Protein AF-A0A9J5XQ60-F1 (afdb_monomer_lite)

Foldseek 3Di:
DVVVVVVVVVVVVVVVVVVVVVVCVVVVVVVVVVVVVVVPPPPPPDPDVVVVVPDDDDDPVRVVVVPDDLDLVVVVCVLVPDDQPDQDDVVRDTSVNCVVCVVPCSVVSSVVVNVVVVD

Organism: Solanum commersonii (NCBI:txid4109)

Structure (mmCIF, N/CA/C/O backbone):
data_AF-A0A9J5XQ60-F1
#
_entry.id   AF-A0A9J5XQ60-F1
#
loop_
_atom_site.group_PDB
_atom_site.id
_atom_site.type_symbol
_atom_site.label_atom_id
_atom_site.label_alt_id
_atom_site.label_comp_id
_atom_site.label_asym_id
_atom_site.label_entity_id
_atom_site.label_seq_id
_atom_site.pdbx_PDB_ins_code
_atom_site.Cartn_x
_atom_site.Cartn_y
_atom_site.Cartn_z
_atom_site.occupancy
_atom_site.B_iso_or_equiv
_atom_site.auth_seq_id
_atom_site.auth_comp_id
_atom_site.auth_asym_id
_atom_site.auth_atom_id
_atom_site.pdbx_PDB_model_num
ATOM 1 N N . MET A 1 1 ? -24.933 13.458 44.157 1.00 65.81 1 MET A N 1
ATOM 2 C CA . MET A 1 1 ? -25.953 13.483 43.078 1.00 65.81 1 MET A CA 1
ATOM 3 C C . MET A 1 1 ? -25.825 14.689 42.131 1.00 65.81 1 MET A C 1
ATOM 5 O O . MET A 1 1 ? -25.462 14.482 40.980 1.00 65.81 1 MET A O 1
ATOM 9 N N . LYS A 1 2 ? -26.010 15.948 42.575 1.00 80.31 2 LYS A N 1
ATOM 10 C CA . LYS A 1 2 ? -26.019 17.144 41.687 1.00 80.31 2 LYS A CA 1
ATOM 11 C C . LYS A 1 2 ? -24.745 17.355 40.834 1.00 80.31 2 LYS A C 1
ATOM 13 O O . LYS A 1 2 ? -24.837 17.725 39.668 1.00 80.31 2 LYS A O 1
ATOM 18 N N . ARG A 1 3 ? -23.553 17.074 41.382 1.00 89.81 3 ARG A N 1
ATOM 19 C CA . ARG A 1 3 ? -22.255 17.219 40.681 1.00 89.81 3 ARG A CA 1
ATOM 20 C C . ARG A 1 3 ? -22.068 16.218 39.532 1.00 89.81 3 ARG A C 1
ATOM 22 O O . ARG A 1 3 ? -21.578 16.595 38.474 1.00 89.81 3 ARG A O 1
ATOM 29 N N . LEU A 1 4 ? -22.483 14.965 39.732 1.00 91.38 4 LEU A N 1
ATOM 30 C CA . LEU A 1 4 ? -22.455 13.910 38.709 1.00 91.38 4 LEU A CA 1
ATOM 31 C C . LEU A 1 4 ? -23.400 14.243 37.554 1.00 91.38 4 LEU A C 1
ATOM 33 O O . LEU A 1 4 ? -22.997 14.204 36.397 1.00 91.38 4 LEU A O 1
ATOM 37 N N . TRP A 1 5 ? -24.617 14.680 37.872 1.00 92.56 5 TRP A N 1
ATOM 38 C CA . TRP A 1 5 ? -25.591 15.092 36.863 1.00 92.56 5 TRP A CA 1
ATOM 39 C C . TRP A 1 5 ? -25.103 16.284 36.029 1.00 92.56 5 TRP A C 1
ATOM 41 O O . TRP A 1 5 ? -25.221 16.282 34.804 1.00 92.56 5 TRP A O 1
ATOM 51 N N . LYS A 1 6 ? -24.454 17.270 36.668 1.00 93.81 6 LYS A N 1
ATOM 52 C CA . LYS A 1 6 ? -23.829 18.396 35.961 1.00 93.81 6 LYS A CA 1
ATOM 53 C C . LYS A 1 6 ? -22.747 17.915 34.985 1.00 93.81 6 LYS A C 1
ATOM 55 O O . LYS A 1 6 ? -22.720 18.396 33.857 1.00 93.81 6 LYS A O 1
ATOM 60 N N . LYS A 1 7 ? -21.904 16.948 35.370 1.00 94.56 7 LYS A N 1
ATOM 61 C CA . LYS A 1 7 ? -20.887 16.353 34.478 1.00 94.56 7 LYS A CA 1
ATOM 62 C C . LYS A 1 7 ? -21.512 15.623 33.286 1.00 94.56 7 LYS A C 1
ATOM 64 O O . LYS A 1 7 ? -21.116 15.873 32.154 1.00 94.56 7 LYS A O 1
ATOM 69 N N . LEU A 1 8 ? -22.524 14.790 33.526 1.00 95.62 8 LEU A N 1
ATOM 70 C CA . LEU A 1 8 ? -23.223 14.057 32.463 1.00 95.62 8 LEU A CA 1
ATOM 71 C C . LEU A 1 8 ? -23.906 14.999 31.465 1.00 95.62 8 LEU A C 1
ATOM 73 O O . LEU A 1 8 ? -23.875 14.752 30.262 1.00 95.62 8 LEU A O 1
ATOM 77 N N . LYS A 1 9 ? -24.469 16.114 31.945 1.00 95.38 9 LYS A N 1
ATOM 78 C CA . LYS A 1 9 ? -25.070 17.132 31.078 1.00 95.38 9 LYS A CA 1
ATOM 79 C C . LYS A 1 9 ? -24.032 17.790 30.163 1.00 95.38 9 LYS A C 1
ATOM 81 O O . LYS A 1 9 ? -24.297 17.922 28.974 1.00 95.38 9 LYS A O 1
ATOM 86 N N . HIS A 1 10 ? -22.851 18.135 30.683 1.00 94.88 10 HIS A N 1
ATOM 87 C CA . HIS A 1 10 ? -21.756 18.665 29.858 1.00 94.88 10 HIS A CA 1
ATOM 88 C C . HIS A 1 10 ? -21.269 17.638 28.835 1.00 94.88 10 HIS A C 1
ATOM 90 O O . HIS A 1 10 ? -21.086 17.983 27.675 1.00 94.88 10 HIS A O 1
ATOM 96 N N . MET A 1 11 ? -21.126 16.372 29.235 1.00 96.19 11 MET A N 1
ATOM 97 C CA . MET A 1 11 ? -20.705 15.302 28.328 1.00 96.19 11 MET A CA 1
ATOM 98 C C . MET A 1 11 ? -21.706 15.092 27.186 1.00 96.19 11 MET A C 1
ATOM 100 O O . MET A 1 11 ? -21.309 14.967 26.034 1.00 96.19 11 MET A O 1
ATOM 104 N N . LYS A 1 12 ? -23.011 15.121 27.485 1.00 96.19 12 LYS A N 1
ATOM 105 C CA . LYS A 1 12 ? -24.070 15.032 26.471 1.00 96.19 12 LYS A CA 1
ATOM 106 C C . LYS A 1 12 ? -24.021 16.195 25.477 1.00 96.19 12 LYS A C 1
ATOM 108 O O . LYS A 1 12 ? -24.245 15.982 24.291 1.00 96.19 12 LYS A O 1
ATOM 113 N N . ILE A 1 13 ? -23.752 17.407 25.962 1.00 96.25 13 ILE A N 1
ATOM 114 C CA . ILE A 1 13 ? -23.607 18.597 25.113 1.00 96.25 13 ILE A CA 1
ATOM 115 C C . ILE A 1 13 ? -22.373 18.445 24.219 1.00 96.25 13 ILE A C 1
ATOM 117 O O . ILE A 1 13 ? -22.514 18.498 23.004 1.00 96.25 13 ILE A O 1
ATOM 121 N N . GLY A 1 14 ? -21.213 18.108 24.792 1.00 95.00 14 GLY A N 1
ATOM 122 C CA . GLY A 1 14 ? -19.981 17.909 24.023 1.00 95.00 14 GLY A CA 1
ATOM 123 C C . GLY A 1 14 ? -20.102 16.817 22.958 1.00 95.00 14 GLY A C 1
ATOM 124 O O . GLY A 1 14 ? -19.649 17.006 21.836 1.00 95.00 14 GLY A O 1
ATOM 125 N N . LEU A 1 15 ? -20.784 15.708 23.260 1.00 94.81 15 LEU A N 1
ATOM 126 C CA . LEU A 1 15 ? -21.077 14.657 22.277 1.00 94.81 15 LEU A CA 1
ATOM 127 C C . LEU A 1 15 ? -21.953 15.160 21.125 1.00 94.81 15 LEU A C 1
ATOM 129 O O . LEU A 1 15 ? -21.728 14.792 19.974 1.00 94.81 15 LEU A O 1
ATOM 133 N N . LYS A 1 16 ? -22.945 16.005 21.420 1.00 95.06 16 LYS A N 1
ATOM 134 C CA . LYS A 1 16 ? -23.819 16.588 20.398 1.00 95.06 16 LYS A CA 1
ATOM 135 C C . LYS A 1 16 ? -23.049 17.555 19.498 1.00 95.06 16 LYS A C 1
ATOM 137 O O . LYS A 1 16 ? -23.216 17.505 18.279 1.00 95.06 16 LYS A O 1
ATOM 142 N N . ASP A 1 17 ? -22.198 18.387 20.084 1.00 93.69 17 ASP A N 1
ATOM 143 C CA . ASP A 1 17 ? -21.380 19.351 19.347 1.00 93.69 17 ASP A CA 1
ATOM 144 C C . ASP A 1 17 ? -20.369 18.629 18.449 1.00 93.69 17 ASP A C 1
ATOM 146 O O . ASP A 1 17 ? -20.248 18.946 17.266 1.00 93.69 17 ASP A O 1
ATOM 150 N N . LEU A 1 18 ? -19.722 17.583 18.971 1.00 90.44 18 LEU A N 1
ATOM 151 C CA . LEU A 1 18 ? -18.765 16.766 18.227 1.00 90.44 18 LEU A CA 1
ATOM 152 C C . LEU A 1 18 ? -19.445 16.014 17.076 1.00 90.44 18 LEU A C 1
ATOM 154 O O . LEU A 1 18 ? -18.944 16.031 15.957 1.00 90.44 18 LEU A O 1
ATOM 158 N N . ASN A 1 19 ? -20.630 15.441 17.302 1.00 90.62 19 ASN A N 1
ATOM 159 C CA . ASN A 1 19 ? -21.414 14.809 16.238 1.00 90.62 19 ASN A CA 1
ATOM 160 C C . ASN A 1 19 ? -21.829 15.812 15.145 1.00 90.62 19 ASN A C 1
ATOM 162 O O . ASN A 1 19 ? -21.748 15.511 13.956 1.00 90.62 19 ASN A O 1
ATOM 166 N N . THR A 1 20 ? -22.220 17.027 15.537 1.00 92.00 20 THR A N 1
ATOM 167 C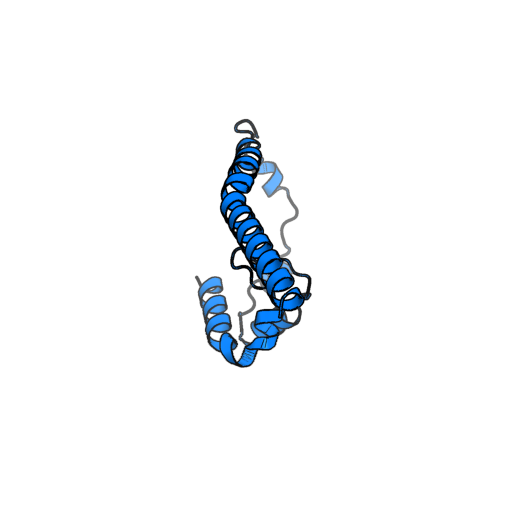 CA . THR A 1 20 ? -22.571 18.107 14.598 1.00 92.00 20 THR A CA 1
ATOM 168 C C . THR A 1 20 ? -21.351 18.537 13.777 1.00 92.00 20 THR A C 1
ATOM 170 O O . THR A 1 20 ? -21.435 18.699 12.559 1.00 92.00 20 THR A O 1
ATOM 173 N N . TYR A 1 21 ? -20.192 18.661 14.423 1.00 88.06 21 TYR A N 1
ATOM 174 C CA . TYR A 1 21 ? -18.930 18.978 13.765 1.00 88.06 21 TYR A CA 1
ATOM 175 C C . TYR A 1 21 ? -18.511 17.893 12.764 1.00 88.06 21 TYR A C 1
ATOM 177 O O . TYR A 1 21 ? -18.215 18.223 11.614 1.00 88.06 21 TYR A O 1
ATOM 185 N N . MET A 1 22 ? -18.562 16.616 13.156 1.00 85.94 22 MET A N 1
ATOM 186 C CA . MET A 1 22 ? -18.235 15.484 12.279 1.00 85.94 22 MET A CA 1
ATOM 187 C C . MET A 1 22 ? -19.187 15.396 11.077 1.00 85.94 22 MET A C 1
ATOM 189 O O . MET A 1 22 ? -18.735 15.167 9.959 1.00 85.94 22 MET A O 1
ATOM 193 N N . ALA A 1 23 ? -20.481 15.677 11.265 1.00 83.88 23 ALA A N 1
ATOM 194 C CA . ALA A 1 23 ? -21.445 15.746 10.163 1.00 83.88 23 ALA A CA 1
ATOM 195 C C . ALA A 1 23 ? -21.148 16.900 9.181 1.00 83.88 23 ALA A C 1
ATOM 197 O O . ALA A 1 23 ? -21.334 16.752 7.975 1.00 83.88 23 ALA A O 1
ATOM 198 N N . SER A 1 24 ? -20.632 18.033 9.676 1.00 87.38 24 SER A N 1
ATOM 199 C CA . SER A 1 24 ? -20.239 19.179 8.836 1.00 87.38 24 SER A CA 1
ATOM 200 C C . SER A 1 24 ? -18.931 18.967 8.063 1.00 87.38 24 SER A C 1
ATOM 202 O O . SER A 1 24 ? -18.647 19.700 7.117 1.00 87.38 24 SER A O 1
ATOM 204 N N . TYR A 1 25 ? -18.111 17.990 8.457 1.00 82.31 25 TYR A N 1
ATOM 205 C CA . TYR A 1 25 ? -16.756 17.823 7.927 1.00 82.31 25 TYR A CA 1
ATOM 206 C C . TYR A 1 25 ? -16.749 17.482 6.436 1.00 82.31 25 TYR A C 1
ATOM 208 O O . TYR A 1 25 ? -15.973 18.060 5.680 1.00 82.31 25 TYR A O 1
ATOM 216 N N . GLY A 1 26 ? -17.664 16.614 5.991 1.00 74.75 26 GLY A N 1
ATOM 217 C CA . GLY A 1 26 ? -17.808 16.285 4.570 1.00 74.75 26 GLY A CA 1
ATOM 218 C C . GLY A 1 26 ? -18.107 17.520 3.717 1.00 74.75 26 GLY A C 1
ATOM 219 O O . GLY A 1 26 ? -17.484 17.719 2.681 1.00 74.75 26 GLY A O 1
ATOM 220 N N . GLN A 1 27 ? -18.977 18.412 4.200 1.00 81.25 27 GLN A N 1
ATOM 221 C CA . GLN A 1 27 ? -19.314 19.660 3.505 1.00 81.25 27 GLN A CA 1
ATOM 222 C C . GLN A 1 27 ? -18.143 20.648 3.449 1.00 81.25 27 GLN A C 1
ATOM 224 O O . GLN A 1 27 ? -18.061 21.418 2.503 1.00 81.25 27 GLN A O 1
ATOM 229 N N . LYS A 1 28 ? -17.226 20.621 4.424 1.00 82.69 28 LYS A N 1
ATOM 230 C CA . LYS A 1 28 ? -16.013 21.461 4.429 1.00 82.69 28 LYS A CA 1
ATOM 231 C C . LYS A 1 28 ? -14.926 20.946 3.484 1.00 82.69 28 LYS A C 1
ATOM 233 O O . LYS A 1 28 ? -14.138 21.737 2.982 1.00 82.69 28 LYS A O 1
ATOM 238 N N . LEU A 1 29 ? -14.884 19.636 3.241 1.00 81.62 29 LEU A N 1
ATOM 239 C CA . LEU A 1 29 ? -13.897 19.011 2.354 1.00 81.62 29 LEU A CA 1
ATOM 240 C C . LEU A 1 29 ? -14.278 19.118 0.873 1.00 81.62 29 LEU A C 1
ATOM 242 O O . LEU A 1 29 ? -13.392 19.127 0.023 1.00 81.62 29 LEU A O 1
ATOM 246 N N . VAL A 1 30 ? -15.572 19.223 0.557 1.00 80.88 30 VAL A N 1
ATOM 247 C CA . VAL A 1 30 ? -16.054 19.364 -0.828 1.00 80.88 30 VAL A CA 1
ATOM 248 C C . VAL A 1 30 ? -15.487 20.619 -1.518 1.00 80.88 30 VAL A C 1
ATOM 250 O O . VAL A 1 30 ? -14.914 20.456 -2.592 1.00 80.88 30 VAL A O 1
ATOM 253 N N . PRO A 1 31 ? -15.535 21.830 -0.923 1.00 83.00 31 PRO A N 1
ATOM 254 C CA . PRO A 1 31 ? -14.926 23.024 -1.507 1.00 83.00 31 PRO A CA 1
ATOM 255 C C . PRO A 1 31 ? -13.413 22.898 -1.695 1.00 83.00 31 PRO A C 1
ATOM 257 O O . PRO A 1 31 ? -12.912 23.212 -2.765 1.00 83.00 31 PRO A O 1
ATOM 260 N N . ALA A 1 32 ? -12.692 22.367 -0.700 1.00 79.75 32 ALA A N 1
ATOM 261 C CA . ALA A 1 32 ? -11.243 22.172 -0.795 1.00 79.75 32 ALA A CA 1
ATOM 262 C C . ALA A 1 32 ? -10.870 21.207 -1.934 1.00 79.75 32 ALA A C 1
ATOM 264 O O . ALA A 1 32 ? -9.890 21.413 -2.645 1.00 79.75 32 ALA A O 1
ATOM 265 N N . ARG A 1 33 ? -11.677 20.161 -2.148 1.00 76.50 33 ARG A N 1
ATOM 266 C CA . ARG A 1 33 ? -11.496 19.237 -3.271 1.00 76.50 33 ARG A CA 1
ATOM 267 C C . ARG A 1 33 ? -11.797 19.902 -4.611 1.00 76.50 33 ARG A C 1
ATOM 269 O O . ARG A 1 33 ? -11.046 19.695 -5.552 1.00 76.50 33 ARG A O 1
ATOM 276 N N . GLN A 1 34 ? -12.856 20.704 -4.683 1.00 79.00 34 GLN A N 1
ATOM 277 C CA . GLN A 1 34 ? -13.211 21.467 -5.882 1.00 79.00 34 GLN A CA 1
ATOM 278 C C . GLN A 1 34 ? -12.151 22.517 -6.236 1.00 79.00 34 GLN A C 1
ATOM 280 O O . GLN A 1 34 ? -11.895 22.731 -7.413 1.00 79.00 34 GLN A O 1
ATOM 285 N N . GLU A 1 35 ? -11.505 23.130 -5.245 1.00 80.88 35 GLU A N 1
ATOM 286 C CA . GLU A 1 35 ? -10.391 24.062 -5.445 1.00 80.88 35 GLU A CA 1
ATOM 287 C C . GLU A 1 35 ? -9.165 23.348 -6.038 1.00 80.88 35 GLU A C 1
ATOM 289 O O . GLU A 1 35 ? -8.592 23.818 -7.017 1.00 80.88 35 GLU A O 1
ATOM 294 N N . ILE A 1 36 ? -8.824 22.156 -5.531 1.00 74.56 36 ILE A N 1
ATOM 295 C CA . ILE A 1 36 ? -7.748 21.317 -6.088 1.00 74.56 36 ILE A CA 1
ATOM 296 C C . ILE A 1 36 ? -8.110 20.816 -7.495 1.00 74.56 36 ILE A C 1
ATOM 298 O O . ILE A 1 36 ? -7.298 20.906 -8.414 1.00 74.56 36 ILE A O 1
ATOM 302 N N . ASP A 1 37 ? -9.332 20.325 -7.698 1.00 68.00 37 ASP A N 1
ATOM 303 C CA . ASP A 1 37 ? -9.789 19.843 -9.005 1.00 68.00 37 ASP A CA 1
ATOM 304 C C . ASP A 1 37 ? -9.889 21.005 -10.027 1.00 68.00 37 ASP A C 1
ATOM 306 O O . ASP A 1 37 ? -9.645 20.797 -11.214 1.00 68.00 37 ASP A O 1
ATOM 310 N N . GLY A 1 38 ? -10.164 22.235 -9.570 1.00 59.72 38 GLY A N 1
ATOM 311 C CA . GLY A 1 38 ? -10.187 23.469 -10.367 1.00 59.72 38 GLY A CA 1
ATOM 312 C C . GLY A 1 38 ? -8.810 24.074 -10.671 1.00 59.72 38 GLY A C 1
ATOM 313 O O . GLY A 1 38 ? -8.695 24.875 -11.594 1.00 59.72 38 GLY A O 1
ATOM 314 N N . THR A 1 39 ? -7.746 23.661 -9.971 1.00 58.47 39 THR A N 1
ATOM 315 C CA . THR A 1 39 ? -6.349 23.966 -10.364 1.00 58.47 39 THR A CA 1
ATOM 316 C C . THR A 1 39 ? -5.835 23.100 -11.516 1.00 58.47 39 THR A C 1
ATOM 318 O O . THR A 1 39 ? -4.675 23.213 -11.919 1.00 58.47 39 THR A O 1
ATOM 321 N N . ARG A 1 40 ? -6.688 22.239 -12.079 1.00 56.12 40 ARG A N 1
ATOM 322 C CA . ARG A 1 40 ? -6.393 21.504 -13.303 1.00 56.12 40 ARG A CA 1
ATOM 323 C C . ARG A 1 40 ? -6.447 22.478 -14.478 1.00 56.12 40 ARG A C 1
ATOM 325 O O . ARG A 1 40 ? -7.489 22.686 -15.082 1.00 56.12 40 ARG A O 1
ATOM 332 N N . ASP A 1 41 ? -5.312 23.100 -14.763 1.00 61.44 41 ASP A N 1
ATOM 333 C CA . ASP A 1 41 ? -5.167 23.987 -15.908 1.00 61.44 41 ASP A CA 1
ATOM 334 C C . ASP A 1 41 ? -5.357 23.178 -17.201 1.00 61.44 41 ASP A C 1
ATOM 336 O O . ASP A 1 41 ? -4.499 22.389 -17.603 1.00 61.44 41 ASP A O 1
ATOM 340 N N . GLU A 1 42 ? -6.520 23.345 -17.832 1.00 63.81 42 GLU A N 1
ATOM 341 C CA . GLU A 1 42 ? -6.861 22.736 -19.123 1.00 63.81 42 GLU A CA 1
ATOM 342 C C . GLU A 1 42 ? -5.924 23.210 -20.250 1.00 63.81 42 GLU A C 1
ATOM 344 O O . GLU A 1 42 ? -5.871 22.584 -21.309 1.00 63.81 42 GLU A O 1
ATOM 349 N N . ASN A 1 43 ? -5.147 24.275 -20.008 1.00 66.88 43 ASN A N 1
ATOM 350 C CA . ASN A 1 43 ? -4.133 24.806 -20.916 1.00 66.88 43 ASN A CA 1
ATOM 351 C C . ASN A 1 43 ? -2.722 24.291 -20.615 1.00 66.88 43 ASN A C 1
ATOM 353 O O . ASN A 1 43 ? -1.781 24.708 -21.298 1.00 66.88 43 ASN A O 1
ATOM 357 N N . LEU A 1 44 ? -2.537 23.390 -19.639 1.00 64.44 44 LEU A N 1
ATOM 358 C CA . LEU A 1 44 ? -1.250 22.723 -19.483 1.00 64.44 44 LEU A CA 1
ATOM 359 C C . LEU A 1 44 ? -0.975 21.923 -20.757 1.00 64.44 44 LEU A C 1
ATOM 361 O O . LEU A 1 44 ? -1.734 21.000 -21.078 1.00 64.44 44 LEU A O 1
ATOM 365 N N . PRO A 1 45 ? 0.102 22.240 -21.496 1.00 75.69 45 PRO A N 1
ATOM 366 C CA . PRO A 1 45 ? 0.459 21.445 -22.650 1.00 75.69 45 PRO A CA 1
ATOM 367 C C . PRO A 1 45 ? 0.678 20.011 -22.175 1.00 75.69 45 PRO A C 1
ATOM 369 O O . PRO A 1 45 ? 1.348 19.768 -21.166 1.00 75.69 45 PRO A O 1
ATOM 372 N N . SER A 1 46 ? 0.102 19.054 -22.905 1.00 75.44 46 SER A N 1
ATOM 373 C CA . SER A 1 46 ? 0.371 17.636 -22.681 1.00 75.44 46 SER A CA 1
ATOM 374 C C . SER A 1 46 ? 1.884 17.428 -22.540 1.00 75.44 46 SER A C 1
ATOM 376 O O . SER A 1 46 ? 2.624 18.017 -23.341 1.00 75.44 46 SER A O 1
ATOM 378 N N . PRO A 1 47 ? 2.357 16.616 -21.574 1.00 77.44 47 PRO A N 1
ATOM 379 C CA . PRO A 1 47 ? 3.783 16.410 -21.365 1.00 77.44 47 PRO A CA 1
ATOM 380 C C . PRO A 1 47 ? 4.490 16.113 -22.688 1.00 77.44 47 PRO A C 1
ATOM 382 O O . PRO A 1 47 ? 4.065 15.232 -23.438 1.00 77.44 47 PRO A O 1
ATOM 385 N N . ASN A 1 48 ? 5.541 16.877 -23.000 1.00 83.88 48 ASN A N 1
ATOM 386 C CA . ASN A 1 48 ? 6.238 16.738 -24.271 1.00 83.88 48 ASN A CA 1
ATOM 387 C C . ASN A 1 48 ? 6.861 15.336 -24.360 1.00 83.88 48 ASN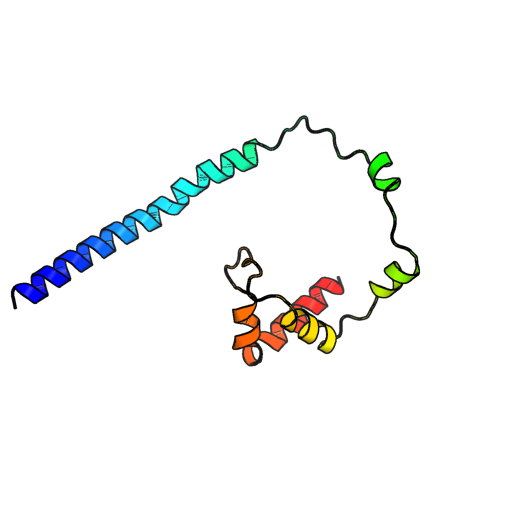 A C 1
ATOM 389 O O . ASN A 1 48 ? 7.835 15.019 -23.678 1.00 83.88 48 ASN A O 1
ATOM 393 N N . VAL A 1 49 ? 6.288 14.495 -25.220 1.00 82.75 49 VAL A N 1
ATOM 394 C CA . VAL A 1 49 ? 6.689 13.093 -25.372 1.00 82.75 49 VAL A CA 1
ATOM 395 C C . VAL A 1 49 ? 8.132 12.973 -25.866 1.00 82.75 49 VAL A C 1
ATOM 397 O O . VAL A 1 49 ? 8.816 12.026 -25.485 1.00 82.75 49 VAL A O 1
ATOM 400 N N . ALA A 1 50 ? 8.616 13.925 -26.672 1.00 83.94 50 ALA A N 1
ATOM 401 C CA . ALA A 1 50 ? 10.009 13.941 -27.115 1.00 83.94 50 ALA A CA 1
ATOM 402 C C . ALA A 1 50 ? 10.957 14.152 -25.924 1.00 83.94 50 ALA A C 1
ATOM 404 O O . ALA A 1 50 ? 11.887 13.373 -25.743 1.00 83.94 50 ALA A O 1
ATOM 405 N N . PHE A 1 51 ? 10.633 15.100 -25.040 1.00 82.69 51 PHE A N 1
ATOM 406 C CA . PHE A 1 51 ? 11.405 15.349 -23.819 1.00 82.69 51 PHE A CA 1
ATOM 407 C C . PHE A 1 51 ? 11.399 14.143 -22.866 1.00 82.69 51 PHE A C 1
ATOM 409 O O . PHE A 1 51 ? 12.432 13.772 -22.317 1.00 82.69 51 PHE A O 1
ATOM 416 N N . ILE A 1 52 ? 10.251 13.475 -22.702 1.00 84.94 52 ILE A N 1
ATOM 417 C CA . ILE A 1 52 ? 10.155 12.256 -21.878 1.00 84.94 52 ILE A CA 1
ATOM 418 C C . ILE A 1 52 ? 11.030 11.131 -22.449 1.00 84.94 52 ILE A C 1
ATOM 420 O O . ILE A 1 52 ? 11.665 10.401 -21.689 1.00 84.94 52 ILE A O 1
ATOM 424 N N . ARG A 1 53 ? 11.078 10.986 -23.779 1.00 82.81 53 ARG A N 1
ATOM 425 C CA . ARG A 1 53 ? 11.879 9.956 -24.463 1.00 82.81 53 ARG A CA 1
ATOM 426 C C . ARG A 1 53 ? 13.382 10.204 -24.379 1.00 82.81 53 ARG A C 1
ATOM 428 O O . ARG A 1 53 ? 14.139 9.239 -24.380 1.00 82.81 53 ARG A O 1
ATOM 435 N N . GLU A 1 54 ? 13.797 11.463 -24.310 1.00 88.12 54 GLU A N 1
ATOM 436 C CA . GLU A 1 54 ? 15.198 11.858 -24.116 1.00 88.12 54 GLU A CA 1
ATOM 437 C C . GLU A 1 54 ? 15.672 11.685 -22.666 1.00 88.12 54 GLU A C 1
ATOM 439 O O . GLU A 1 54 ? 16.872 11.736 -22.390 1.00 88.12 54 GLU A O 1
ATOM 444 N N . GLY A 1 55 ? 14.745 11.443 -21.734 1.00 86.25 55 GLY A N 1
ATOM 445 C CA . GLY A 1 55 ? 15.063 11.167 -20.343 1.00 86.25 55 GLY A CA 1
ATOM 446 C C . GLY A 1 55 ? 15.940 9.917 -20.164 1.00 86.25 55 GLY A C 1
ATOM 447 O O . GLY A 1 55 ? 15.905 8.986 -20.977 1.00 86.25 55 GLY A O 1
ATOM 448 N N . PRO A 1 56 ? 16.724 9.854 -19.072 1.00 87.56 56 PRO A N 1
ATOM 449 C CA . PRO A 1 56 ? 17.564 8.704 -18.778 1.00 87.56 56 PRO A CA 1
ATOM 450 C C . PRO A 1 56 ? 16.713 7.434 -18.676 1.00 87.56 56 PRO A C 1
ATOM 452 O O . PRO A 1 56 ? 15.893 7.269 -17.773 1.00 87.56 56 PRO A O 1
ATOM 455 N N . CYS A 1 57 ? 16.926 6.516 -19.614 1.00 84.81 57 CYS A N 1
ATOM 456 C CA . CYS A 1 57 ? 16.296 5.206 -19.591 1.00 84.81 57 CYS A CA 1
ATOM 457 C C . CYS A 1 57 ? 17.075 4.252 -18.682 1.00 84.81 57 CYS A C 1
ATOM 459 O O . CYS A 1 57 ? 18.304 4.302 -18.597 1.00 84.81 57 CYS A O 1
ATOM 461 N N . LEU A 1 58 ? 16.361 3.327 -18.035 1.00 87.69 58 LEU A N 1
ATOM 462 C CA . LEU A 1 58 ? 16.994 2.275 -17.242 1.00 87.69 58 LEU A CA 1
ATOM 463 C C . LEU A 1 58 ? 17.966 1.458 -18.103 1.00 87.69 58 LEU A C 1
ATOM 465 O O . LEU A 1 58 ? 17.624 1.023 -19.209 1.00 87.69 58 LEU A O 1
ATOM 469 N N . LYS A 1 59 ? 19.161 1.206 -17.559 1.00 92.00 59 LYS A N 1
ATOM 470 C CA . LYS A 1 59 ? 20.116 0.249 -18.127 1.00 92.00 59 LYS A CA 1
ATOM 471 C C . LYS A 1 59 ? 19.491 -1.144 -18.179 1.00 92.00 59 LYS A C 1
ATOM 473 O O . LYS A 1 59 ? 18.615 -1.460 -17.377 1.00 92.00 59 LYS A O 1
ATOM 478 N N . TYR A 1 60 ? 19.969 -1.983 -19.096 1.00 88.31 60 TYR A N 1
ATOM 479 C CA . TYR A 1 60 ? 19.481 -3.356 -19.248 1.00 88.31 60 TYR A CA 1
ATOM 480 C C . TYR A 1 60 ? 19.525 -4.141 -17.927 1.00 88.31 60 TYR A C 1
ATOM 482 O O . TYR A 1 60 ? 18.536 -4.753 -17.547 1.00 88.31 60 TYR A O 1
ATOM 490 N N . GLU A 1 61 ? 20.613 -4.015 -17.168 1.00 88.31 61 GLU A N 1
ATOM 491 C CA . GLU A 1 61 ? 20.777 -4.627 -15.840 1.00 88.31 61 GLU A CA 1
ATOM 492 C C . GLU A 1 61 ? 19.659 -4.227 -14.863 1.00 88.31 61 GLU A C 1
ATOM 494 O O . GLU A 1 61 ? 19.055 -5.082 -14.218 1.00 88.31 61 GLU A O 1
ATOM 499 N N . ASN A 1 62 ? 19.322 -2.935 -14.815 1.00 85.69 62 ASN A N 1
ATOM 500 C CA . ASN A 1 62 ? 18.248 -2.419 -13.965 1.00 85.69 62 ASN A CA 1
ATOM 501 C C . ASN A 1 62 ? 16.864 -2.846 -14.461 1.00 85.69 62 ASN A C 1
ATOM 503 O O . ASN A 1 62 ? 15.936 -2.953 -13.671 1.00 85.69 62 ASN A O 1
ATOM 507 N N . LYS A 1 63 ? 16.695 -3.067 -15.769 1.00 86.06 63 LYS A N 1
ATOM 508 C CA . LYS A 1 63 ? 15.450 -3.635 -16.294 1.00 86.06 63 LYS A CA 1
ATOM 509 C C . LYS A 1 63 ? 15.302 -5.078 -15.832 1.00 86.06 63 LYS A C 1
ATOM 511 O O . LYS A 1 63 ? 14.241 -5.436 -15.345 1.00 86.06 63 LYS A O 1
ATOM 516 N N . CYS A 1 64 ? 16.365 -5.877 -15.913 1.00 84.44 64 CYS A N 1
ATOM 517 C CA . CYS A 1 64 ? 16.348 -7.267 -15.464 1.00 84.44 64 CYS A CA 1
ATOM 518 C C . CYS A 1 64 ? 16.034 -7.398 -13.966 1.00 84.44 64 CYS A C 1
ATOM 520 O O . CYS A 1 64 ? 15.281 -8.292 -13.587 1.00 84.44 64 CYS A O 1
ATOM 522 N N . SER A 1 65 ? 16.538 -6.494 -13.118 1.00 81.81 65 SER A N 1
ATOM 523 C CA . SER A 1 65 ? 16.237 -6.519 -11.678 1.00 81.81 65 SER A CA 1
ATOM 524 C C . SER A 1 65 ? 14.781 -6.178 -11.333 1.00 81.81 65 SER A C 1
ATOM 526 O O . SER A 1 65 ? 14.331 -6.494 -10.235 1.00 81.81 65 SER A O 1
ATOM 528 N N . LEU A 1 66 ? 14.020 -5.586 -12.260 1.00 81.56 66 LEU A N 1
ATOM 529 C CA . LEU A 1 66 ? 12.585 -5.330 -12.095 1.00 81.56 66 LEU A CA 1
ATOM 530 C C . LEU A 1 66 ? 11.705 -6.522 -12.501 1.00 81.56 66 LEU A C 1
ATOM 532 O O . LEU A 1 66 ? 10.521 -6.526 -12.186 1.00 81.56 66 LEU A O 1
ATOM 536 N N . VAL A 1 67 ? 12.267 -7.529 -13.180 1.00 81.44 67 VAL A N 1
ATOM 537 C CA . VAL A 1 67 ? 11.544 -8.726 -13.667 1.00 81.44 67 VAL A CA 1
ATOM 538 C C . VAL A 1 67 ? 11.719 -9.913 -12.703 1.00 81.44 67 VAL A C 1
ATOM 540 O O . VAL A 1 67 ? 11.444 -11.063 -13.037 1.00 81.44 67 VAL A O 1
ATOM 543 N N . ILE A 1 68 ? 12.201 -9.659 -11.485 1.00 79.12 68 ILE A N 1
ATOM 544 C CA . ILE A 1 68 ? 12.381 -10.700 -10.470 1.00 79.12 68 ILE A CA 1
ATOM 545 C C . ILE A 1 68 ? 11.002 -11.259 -10.072 1.00 79.12 68 ILE A C 1
ATOM 547 O O . ILE A 1 68 ? 10.064 -10.480 -9.878 1.00 79.12 68 ILE A O 1
ATOM 551 N N . PRO A 1 69 ? 10.855 -12.591 -9.930 1.00 83.75 69 PRO A N 1
ATOM 552 C CA . PRO A 1 69 ? 9.601 -13.196 -9.505 1.00 83.75 69 PRO A CA 1
ATOM 553 C C . PRO A 1 69 ? 9.148 -12.654 -8.146 1.00 83.75 69 PRO A C 1
ATOM 555 O O . PRO A 1 69 ? 9.924 -12.562 -7.193 1.00 83.75 69 PRO A O 1
ATOM 558 N N . VAL A 1 70 ? 7.860 -12.329 -8.056 1.00 88.25 70 VAL A N 1
ATOM 559 C CA . VAL A 1 70 ? 7.232 -11.800 -6.842 1.00 88.25 70 VAL A CA 1
ATOM 560 C C . VAL A 1 70 ? 6.890 -12.963 -5.909 1.00 88.25 70 VAL A C 1
ATOM 562 O O . VAL A 1 70 ? 5.757 -13.452 -5.863 1.00 88.25 70 VAL A O 1
ATOM 565 N N . THR A 1 71 ? 7.897 -13.443 -5.183 1.00 92.06 71 THR A N 1
ATOM 566 C CA . THR A 1 71 ? 7.715 -14.514 -4.200 1.00 92.06 71 THR A CA 1
ATOM 567 C C . THR A 1 71 ? 7.137 -13.983 -2.890 1.00 92.06 71 THR A C 1
ATOM 569 O O . THR A 1 71 ? 7.191 -12.787 -2.587 1.00 92.06 71 THR A O 1
ATOM 572 N N . GLU A 1 72 ? 6.579 -14.886 -2.085 1.00 93.00 72 GLU A N 1
ATOM 573 C CA . GLU A 1 72 ? 6.019 -14.541 -0.780 1.00 93.00 72 GLU A CA 1
ATOM 574 C C . GLU A 1 72 ? 7.073 -13.911 0.146 1.00 93.00 72 GLU A C 1
ATOM 576 O O . GLU A 1 72 ? 6.783 -12.950 0.859 1.00 93.00 72 GLU A O 1
ATOM 581 N N . GLU A 1 73 ? 8.312 -14.399 0.107 1.00 92.44 73 GLU A N 1
ATOM 582 C CA . GLU A 1 73 ? 9.408 -13.899 0.938 1.00 92.44 73 GLU A CA 1
ATOM 583 C C . GLU A 1 73 ? 9.753 -12.450 0.591 1.00 92.44 73 GLU A C 1
ATOM 585 O O . GLU A 1 73 ? 9.938 -11.628 1.493 1.00 92.44 73 GLU A O 1
ATOM 590 N N . VAL A 1 74 ? 9.783 -12.121 -0.705 1.00 90.88 74 VAL A N 1
ATOM 591 C CA . VAL A 1 74 ? 10.010 -10.752 -1.190 1.00 90.88 74 VAL A CA 1
ATOM 592 C C . VAL A 1 74 ? 8.881 -9.833 -0.731 1.00 90.88 74 VAL A C 1
ATOM 594 O O . VAL A 1 74 ? 9.146 -8.728 -0.255 1.00 90.88 74 VAL A O 1
ATOM 597 N N . ILE A 1 75 ? 7.630 -10.298 -0.799 1.00 92.38 75 ILE A N 1
ATOM 598 C CA . ILE A 1 75 ? 6.463 -9.542 -0.325 1.00 92.38 75 ILE A CA 1
ATOM 599 C C . ILE A 1 75 ? 6.566 -9.274 1.181 1.00 92.38 75 ILE A C 1
ATOM 601 O O . ILE A 1 75 ? 6.394 -8.136 1.624 1.00 92.38 75 ILE A O 1
ATOM 605 N N . ILE A 1 76 ? 6.876 -10.303 1.973 1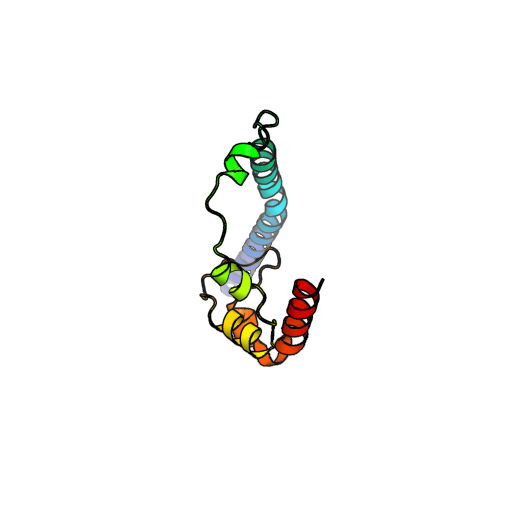.00 92.19 76 ILE A N 1
ATOM 606 C CA . ILE A 1 76 ? 7.026 -10.182 3.428 1.00 92.19 76 ILE A CA 1
ATOM 607 C C . ILE A 1 76 ? 8.138 -9.191 3.766 1.00 92.19 76 ILE A C 1
ATOM 609 O O . ILE A 1 76 ? 7.946 -8.327 4.625 1.00 92.19 76 ILE A O 1
ATOM 613 N N . LEU A 1 77 ? 9.293 -9.316 3.109 1.00 92.50 77 LEU A N 1
ATOM 614 C CA . LEU A 1 77 ? 10.433 -8.435 3.329 1.00 92.50 77 LEU A CA 1
ATOM 615 C C . LEU A 1 77 ? 10.062 -6.986 3.007 1.00 92.50 77 LEU A C 1
ATOM 617 O O . LEU A 1 77 ? 10.295 -6.110 3.835 1.00 92.50 77 LEU A O 1
ATOM 621 N N . ALA A 1 78 ? 9.421 -6.752 1.860 1.00 91.31 78 ALA A N 1
ATOM 622 C CA . ALA A 1 78 ? 9.010 -5.424 1.421 1.00 91.31 78 ALA A CA 1
ATOM 623 C C . ALA A 1 78 ? 8.011 -4.773 2.386 1.00 91.31 78 ALA A C 1
ATOM 625 O O . ALA A 1 78 ? 8.152 -3.599 2.722 1.00 91.31 78 ALA A O 1
ATOM 626 N N . ILE A 1 79 ? 7.011 -5.519 2.865 1.00 90.38 79 ILE A N 1
ATOM 627 C CA . ILE A 1 79 ? 6.016 -5.000 3.817 1.00 90.38 79 ILE A CA 1
ATOM 628 C C . ILE A 1 79 ? 6.672 -4.667 5.157 1.00 90.38 79 ILE A C 1
ATOM 630 O O . ILE A 1 79 ? 6.385 -3.621 5.737 1.00 90.38 79 ILE A O 1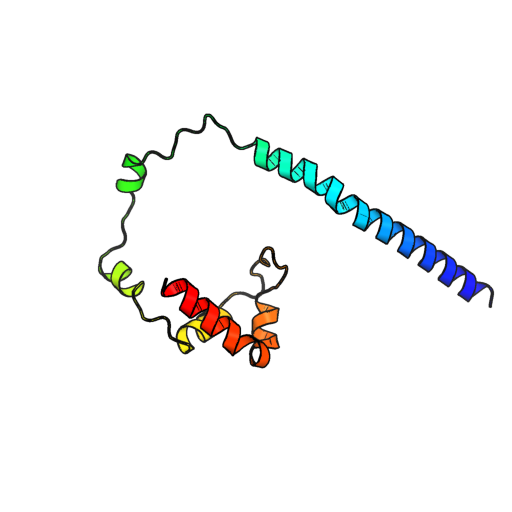
ATOM 634 N N . LYS A 1 80 ? 7.582 -5.519 5.638 1.00 88.75 80 LYS A N 1
ATOM 635 C CA . LYS A 1 80 ? 8.289 -5.297 6.908 1.00 88.75 80 LYS A CA 1
ATOM 636 C C . LYS A 1 80 ? 9.350 -4.200 6.831 1.00 88.75 80 LYS A C 1
ATOM 638 O O . LYS A 1 80 ? 9.663 -3.613 7.861 1.00 88.75 80 LYS A O 1
ATOM 643 N N . SER A 1 81 ? 9.899 -3.918 5.650 1.00 91.88 81 SER A N 1
ATOM 644 C CA . SER A 1 81 ? 10.894 -2.857 5.457 1.00 91.88 81 SER A CA 1
ATOM 645 C C . SER A 1 81 ? 10.279 -1.467 5.273 1.00 91.88 81 SER A C 1
ATOM 647 O O . SER A 1 81 ? 11.008 -0.479 5.213 1.00 91.88 81 SER A O 1
ATOM 649 N N . MET A 1 82 ? 8.955 -1.362 5.133 1.00 89.56 82 MET A N 1
ATOM 650 C CA . MET A 1 82 ? 8.283 -0.071 4.995 1.00 89.56 82 MET A CA 1
ATOM 651 C C . MET A 1 82 ? 8.305 0.702 6.317 1.00 89.56 82 MET A C 1
ATOM 653 O O . MET A 1 82 ? 7.986 0.171 7.378 1.00 89.56 82 MET A O 1
ATOM 657 N N . HIS A 1 83 ? 8.654 1.987 6.235 1.00 88.19 83 HIS A N 1
ATOM 658 C CA . HIS A 1 83 ? 8.702 2.863 7.400 1.00 88.19 83 HIS A CA 1
ATOM 659 C C . HIS A 1 83 ? 7.306 3.061 8.004 1.00 88.19 83 HIS A C 1
ATOM 661 O O . HIS A 1 83 ? 6.328 3.234 7.276 1.00 88.19 83 HIS A O 1
ATOM 667 N N . VAL A 1 84 ? 7.221 3.075 9.336 1.00 80.12 84 VAL A N 1
ATOM 668 C CA . VAL A 1 84 ? 5.952 3.147 10.085 1.00 80.12 84 VAL A CA 1
ATOM 669 C C . VAL A 1 84 ? 5.175 4.432 9.786 1.00 80.12 84 VAL A C 1
ATOM 671 O O . VAL A 1 84 ? 3.951 4.426 9.757 1.00 80.12 84 VAL A O 1
ATOM 674 N N . ASP A 1 85 ? 5.907 5.506 9.485 1.00 79.56 85 ASP A N 1
ATOM 675 C CA . ASP A 1 85 ? 5.376 6.831 9.140 1.00 79.56 85 ASP A CA 1
ATOM 676 C C . ASP A 1 85 ? 4.943 6.953 7.663 1.00 79.56 85 ASP A C 1
ATOM 678 O O . ASP A 1 85 ? 4.814 8.041 7.104 1.00 79.56 85 ASP A O 1
ATOM 682 N N . LYS A 1 86 ? 4.755 5.819 6.978 1.00 79.19 86 LYS A N 1
ATOM 683 C CA . LYS A 1 86 ? 4.174 5.807 5.637 1.00 79.19 86 LYS A CA 1
ATOM 684 C C . LYS A 1 86 ? 2.709 6.220 5.746 1.00 79.19 86 LYS A C 1
ATOM 686 O O . LYS A 1 86 ? 1.929 5.560 6.434 1.00 79.19 86 LYS A O 1
ATOM 691 N N . SER A 1 87 ? 2.346 7.298 5.049 1.00 80.50 87 SER A N 1
ATOM 692 C CA . SER A 1 87 ? 0.989 7.843 5.072 1.00 80.50 87 SER A CA 1
ATOM 693 C C . SER A 1 87 ? -0.056 6.760 4.763 1.00 80.50 87 SER A C 1
ATOM 695 O O . SER A 1 87 ? 0.173 5.932 3.871 1.00 80.50 87 SER A O 1
ATOM 697 N N . PRO A 1 88 ? -1.195 6.752 5.479 1.00 80.06 88 PRO A N 1
ATOM 698 C CA . PRO A 1 88 ? -2.254 5.784 5.242 1.00 80.06 88 PRO A CA 1
ATOM 699 C C . PRO A 1 88 ? -2.812 5.967 3.831 1.00 80.06 88 PRO A C 1
ATOM 701 O O . PRO A 1 88 ? -2.841 7.077 3.289 1.00 80.06 88 PRO A O 1
ATOM 704 N N . ARG A 1 89 ? -3.261 4.869 3.222 1.00 76.44 89 ARG A N 1
ATOM 705 C CA . ARG A 1 89 ? -3.965 4.946 1.939 1.00 76.44 89 ARG A CA 1
ATOM 706 C C . ARG A 1 89 ? -5.372 5.520 2.172 1.00 76.44 89 ARG A C 1
ATOM 708 O O . ARG A 1 89 ? -5.775 5.796 3.297 1.00 76.44 89 ARG A O 1
ATOM 715 N N . ILE A 1 90 ? -6.145 5.692 1.099 1.00 80.12 90 ILE A N 1
ATOM 716 C CA . ILE A 1 90 ? -7.547 6.143 1.157 1.00 80.12 90 ILE A CA 1
ATOM 717 C C . ILE A 1 90 ? -8.444 5.256 2.044 1.00 80.12 90 ILE A C 1
ATOM 719 O O . ILE A 1 90 ? -9.504 5.695 2.473 1.00 80.12 90 ILE A O 1
ATOM 723 N N . ASP A 1 91 ? -8.009 4.027 2.330 1.00 81.25 91 ASP A N 1
ATOM 724 C CA . ASP A 1 91 ? -8.659 3.090 3.251 1.00 81.25 91 ASP A CA 1
ATOM 725 C C . ASP A 1 91 ? -8.418 3.409 4.741 1.00 81.25 91 ASP A C 1
ATOM 727 O O . ASP A 1 91 ? -9.086 2.842 5.602 1.00 81.25 91 ASP A O 1
ATOM 731 N N . GLY A 1 92 ? -7.497 4.323 5.058 1.00 86.88 92 GLY A N 1
ATOM 732 C CA . GLY A 1 92 ? -7.164 4.728 6.421 1.00 86.88 92 GLY A CA 1
ATOM 733 C C . GLY A 1 92 ? -6.238 3.769 7.176 1.00 86.88 92 GLY A C 1
ATOM 734 O O . GLY A 1 92 ? -5.936 4.035 8.341 1.00 86.88 92 GLY A O 1
ATOM 735 N N . PHE A 1 93 ? -5.754 2.685 6.558 1.00 86.81 93 PHE A N 1
ATOM 736 C CA . PHE A 1 93 ? -4.877 1.723 7.232 1.00 86.81 93 PHE A CA 1
ATOM 737 C C . PHE A 1 93 ? -3.398 2.093 7.070 1.00 86.81 93 PHE A C 1
ATOM 739 O O . PHE A 1 93 ? -2.881 2.258 5.964 1.00 86.81 93 PHE A O 1
ATOM 746 N N . LEU A 1 94 ? -2.696 2.193 8.201 1.00 89.38 94 LEU A N 1
ATOM 747 C CA . LEU A 1 94 ? -1.242 2.356 8.246 1.00 89.38 94 LEU A CA 1
ATOM 748 C C . LEU A 1 94 ? -0.533 1.025 8.002 1.00 89.38 94 LEU A C 1
ATOM 750 O O . LEU A 1 94 ? -1.069 -0.043 8.298 1.00 89.38 94 LEU A O 1
ATOM 754 N N . ILE A 1 95 ? 0.730 1.081 7.576 1.00 90.50 95 ILE A N 1
ATOM 755 C CA . ILE A 1 95 ? 1.551 -0.129 7.430 1.00 90.50 95 ILE A CA 1
ATOM 756 C C . ILE A 1 95 ? 1.684 -0.909 8.747 1.00 90.50 95 ILE A C 1
ATOM 758 O O . ILE A 1 95 ? 1.702 -2.139 8.756 1.00 90.50 95 ILE A O 1
ATOM 762 N N . GLU A 1 96 ? 1.683 -0.194 9.875 1.00 91.06 96 GLU A N 1
ATOM 763 C CA . GLU A 1 96 ? 1.746 -0.781 11.211 1.00 91.06 96 GLU A CA 1
ATOM 764 C C . GLU A 1 96 ? 0.577 -1.743 11.483 1.00 91.06 96 GLU A C 1
ATOM 766 O O . GLU A 1 96 ? 0.765 -2.769 12.137 1.00 91.06 96 GLU A O 1
ATOM 771 N N . PHE A 1 97 ? -0.615 -1.460 10.940 1.00 91.06 97 PHE A N 1
ATOM 772 C CA . PHE A 1 97 ? -1.773 -2.347 11.058 1.00 91.06 97 PHE A CA 1
ATOM 773 C C . PHE A 1 97 ? -1.495 -3.709 10.416 1.00 91.06 97 PHE A C 1
ATOM 775 O O . PHE A 1 97 ? -1.743 -4.743 11.039 1.00 91.06 97 PHE A O 1
ATOM 782 N N . PHE A 1 98 ? -0.939 -3.713 9.202 1.00 91.75 98 PHE A N 1
ATOM 783 C CA . PHE A 1 98 ? -0.622 -4.941 8.474 1.00 91.75 98 PHE A CA 1
ATOM 784 C C . PHE A 1 98 ? 0.494 -5.729 9.158 1.00 91.75 98 PHE A C 1
ATOM 786 O O . PHE A 1 98 ? 0.402 -6.949 9.258 1.00 91.75 98 PHE A O 1
ATOM 793 N N . ILE A 1 99 ? 1.515 -5.045 9.684 1.00 91.75 99 ILE A N 1
ATOM 794 C CA . ILE A 1 99 ? 2.615 -5.695 10.408 1.00 91.75 99 ILE A CA 1
ATOM 795 C C . ILE A 1 99 ? 2.104 -6.338 11.708 1.00 91.75 99 ILE A C 1
ATOM 797 O O . ILE A 1 99 ? 2.412 -7.500 11.975 1.00 91.75 99 ILE A O 1
ATOM 801 N N . LYS A 1 100 ? 1.293 -5.622 12.502 1.00 93.00 100 LYS A N 1
ATOM 802 C CA . LYS A 1 100 ? 0.749 -6.130 13.778 1.00 93.00 100 LYS A CA 1
ATOM 803 C C . LYS A 1 100 ? -0.220 -7.295 13.590 1.00 93.00 100 LYS A C 1
ATOM 805 O O . LYS A 1 100 ? -0.206 -8.228 14.386 1.00 93.00 100 LYS A O 1
ATOM 810 N N . ASN A 1 101 ? -1.039 -7.255 12.541 1.00 94.00 101 ASN A N 1
ATOM 811 C CA . ASN A 1 101 ? -2.061 -8.268 12.265 1.00 94.00 101 ASN A CA 1
ATOM 812 C C . ASN A 1 101 ? -1.629 -9.260 11.177 1.00 94.00 101 ASN A C 1
ATOM 814 O O . ASN A 1 101 ? -2.479 -9.909 10.567 1.00 94.00 101 ASN A O 1
ATOM 818 N N . TRP A 1 102 ? -0.320 -9.388 10.921 1.00 93.50 102 TRP A N 1
ATOM 819 C CA . TRP A 1 102 ? 0.208 -10.162 9.795 1.00 93.50 102 TRP A CA 1
ATOM 820 C C . TRP A 1 102 ? -0.294 -11.606 9.782 1.00 93.50 102 TRP A C 1
ATOM 822 O O . TRP A 1 102 ? -0.659 -12.116 8.733 1.00 93.50 102 TRP A O 1
ATOM 832 N N . THR A 1 103 ? -0.399 -12.256 10.943 1.00 94.56 103 THR A N 1
ATOM 833 C CA . THR A 1 103 ? -0.916 -13.633 11.060 1.00 94.56 103 THR A CA 1
ATOM 834 C C . THR A 1 103 ? -2.339 -13.803 10.525 1.00 94.56 103 THR A C 1
ATOM 836 O O . THR A 1 103 ? -2.685 -14.898 10.095 1.00 94.56 103 THR A O 1
ATOM 839 N N . ILE A 1 104 ? -3.139 -12.734 10.529 1.00 96.44 104 ILE A N 1
ATOM 840 C CA . ILE A 1 104 ? -4.524 -12.722 10.054 1.00 96.44 104 ILE A CA 1
ATOM 841 C C . ILE A 1 104 ? -4.567 -12.345 8.570 1.00 96.44 104 ILE A C 1
ATOM 843 O O . ILE A 1 104 ? -5.190 -13.039 7.777 1.00 96.44 104 ILE A O 1
ATOM 847 N N . VAL A 1 105 ? -3.884 -11.261 8.183 1.00 94.62 105 VAL A N 1
ATOM 848 C CA . VAL A 1 105 ? -4.025 -10.663 6.840 1.00 94.62 105 VAL A CA 1
ATOM 849 C C . VAL A 1 105 ? -3.064 -11.231 5.793 1.00 94.62 105 VAL A C 1
ATOM 851 O O . VAL A 1 105 ? -3.236 -10.966 4.605 1.00 94.62 105 VAL A O 1
ATOM 854 N N . LYS A 1 106 ? -2.043 -12.000 6.202 1.00 94.75 106 LYS A N 1
ATOM 855 C CA . LYS A 1 106 ? -0.957 -12.479 5.329 1.00 94.75 106 LYS A CA 1
ATOM 856 C C . LYS A 1 106 ? -1.474 -13.122 4.046 1.00 94.75 106 LYS A C 1
ATOM 858 O O . LYS A 1 106 ? -1.007 -12.758 2.972 1.00 94.75 106 LYS A O 1
ATOM 863 N N . SER A 1 107 ? -2.398 -14.078 4.154 1.00 95.88 107 SER A N 1
ATOM 864 C CA . SER A 1 107 ? -2.829 -14.859 2.989 1.00 95.88 107 SER A CA 1
ATOM 865 C C . SER A 1 107 ? -3.505 -13.982 1.936 1.00 95.88 107 SER A C 1
ATOM 867 O O . SER A 1 107 ? -3.220 -14.124 0.749 1.00 95.88 107 SER A O 1
ATOM 869 N N . ASP A 1 108 ? -4.367 -13.063 2.371 1.00 95.50 108 ASP A N 1
ATOM 870 C CA . ASP A 1 1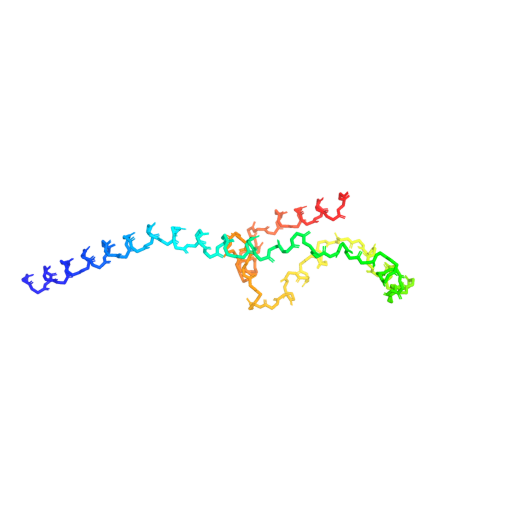08 ? -5.097 -12.166 1.476 1.00 95.50 108 ASP A CA 1
ATOM 871 C C . ASP A 1 108 ? -4.167 -11.127 0.849 1.00 95.50 108 ASP A C 1
ATOM 873 O O . ASP A 1 108 ? -4.246 -10.859 -0.350 1.00 95.50 108 ASP A O 1
ATOM 877 N N . VAL A 1 109 ? -3.245 -10.571 1.640 1.00 93.31 109 VAL A N 1
ATOM 878 C CA . VAL A 1 109 ? -2.288 -9.561 1.171 1.00 93.31 109 VAL A CA 1
ATOM 879 C C . VAL A 1 109 ? -1.308 -10.154 0.160 1.00 93.31 109 VAL A C 1
ATOM 881 O O . VAL A 1 109 ? -1.090 -9.555 -0.891 1.00 93.31 109 VAL A O 1
ATOM 884 N N . VAL A 1 110 ? -0.739 -11.331 0.441 1.00 94.56 110 VAL A N 1
ATOM 885 C CA . VAL A 1 110 ? 0.189 -12.010 -0.479 1.00 94.56 110 VAL A CA 1
ATOM 886 C C . VAL A 1 110 ? -0.510 -12.325 -1.795 1.00 94.56 110 VAL A C 1
ATOM 888 O O . VAL A 1 110 ? -0.011 -11.937 -2.851 1.00 94.56 110 VAL A O 1
ATOM 891 N N . LYS A 1 111 ? -1.696 -12.940 -1.733 1.00 94.19 111 LYS A N 1
ATOM 892 C CA . LYS A 1 111 ? -2.480 -13.263 -2.926 1.00 94.19 111 LYS A CA 1
ATOM 893 C C . LYS A 1 111 ? -2.840 -12.009 -3.720 1.00 94.19 111 LYS A C 1
ATOM 895 O O . LYS A 1 111 ? -2.630 -11.974 -4.925 1.00 94.19 111 LYS A O 1
ATOM 900 N N . GLY A 1 112 ? -3.318 -10.959 -3.051 1.00 93.56 112 GLY A N 1
ATOM 901 C CA . GLY A 1 112 ? -3.675 -9.701 -3.705 1.00 93.56 112 GLY A CA 1
ATOM 902 C C . GLY A 1 112 ? -2.493 -9.035 -4.414 1.00 93.56 112 GLY A C 1
ATOM 903 O O . GLY A 1 112 ? -2.659 -8.502 -5.509 1.00 93.56 112 GLY A O 1
ATOM 904 N N . ILE A 1 113 ? -1.293 -9.091 -3.829 1.00 92.44 113 ILE A N 1
ATOM 905 C CA . ILE A 1 113 ? -0.077 -8.547 -4.451 1.00 92.44 113 ILE A CA 1
ATOM 906 C C . ILE A 1 113 ? 0.360 -9.398 -5.648 1.00 92.44 113 ILE A C 1
ATOM 908 O O . ILE A 1 113 ? 0.695 -8.842 -6.694 1.00 92.44 113 ILE A O 1
ATOM 912 N N . GLN A 1 114 ? 0.331 -10.725 -5.520 1.00 91.94 114 GLN A N 1
ATOM 913 C CA . GLN A 1 114 ? 0.660 -11.632 -6.621 1.00 91.94 114 GLN A CA 1
ATOM 914 C C . GLN A 1 114 ? -0.314 -11.465 -7.791 1.00 91.94 114 GLN A C 1
ATOM 916 O O . GLN A 1 114 ? 0.126 -11.295 -8.927 1.00 91.94 114 GLN A O 1
ATOM 921 N N . ASP A 1 115 ? -1.618 -11.418 -7.514 1.00 91.94 115 ASP A N 1
ATOM 922 C CA . ASP A 1 115 ? -2.658 -11.199 -8.522 1.00 91.94 115 ASP A CA 1
ATOM 923 C C . ASP A 1 115 ? -2.501 -9.837 -9.219 1.00 91.94 115 ASP A C 1
ATOM 925 O O . ASP A 1 115 ? -2.763 -9.726 -10.415 1.00 91.94 115 ASP A O 1
ATOM 929 N N . PHE A 1 116 ? -2.072 -8.797 -8.494 1.00 89.44 116 PHE A N 1
ATOM 930 C CA . PHE A 1 116 ? -1.863 -7.458 -9.054 1.00 89.44 116 PHE A CA 1
ATOM 931 C C . PHE A 1 116 ? -0.637 -7.376 -9.971 1.00 89.44 116 PHE A C 1
ATOM 933 O O . PHE A 1 116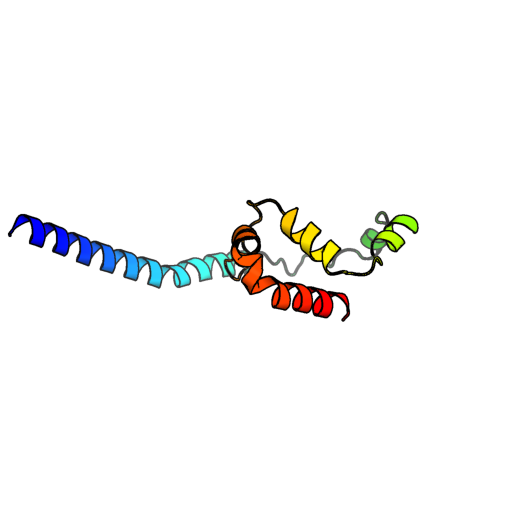 ? -0.709 -6.723 -11.004 1.00 89.44 116 PHE A O 1
ATOM 940 N N . LEU A 1 117 ? 0.478 -8.013 -9.600 1.00 85.38 117 LEU A N 1
ATOM 941 C CA . LEU A 1 117 ? 1.742 -7.924 -10.347 1.00 85.38 117 LEU A CA 1
ATOM 942 C C . LEU A 1 117 ? 1.880 -8.972 -11.463 1.00 85.38 117 LEU A C 1
ATOM 944 O O . LEU A 1 117 ? 2.807 -8.883 -12.263 1.00 85.38 117 LEU A O 1
ATOM 948 N N . THR A 1 118 ? 0.978 -9.954 -11.512 1.00 79.94 118 THR A N 1
ATOM 949 C CA . THR A 1 118 ? 0.949 -10.996 -12.556 1.00 79.94 118 THR A CA 1
ATOM 950 C C . THR A 1 118 ? -0.066 -10.689 -13.671 1.00 79.94 118 THR A C 1
ATOM 952 O O . THR A 1 118 ? -0.088 -11.390 -14.681 1.00 79.94 118 THR A O 1
ATOM 955 N N . ARG A 1 119 ? -0.912 -9.662 -13.503 1.00 57.09 119 ARG A N 1
ATOM 956 C CA . ARG A 1 119 ? -1.846 -9.157 -14.527 1.00 57.09 119 ARG A CA 1
ATOM 957 C C . ARG A 1 119 ? -1.212 -8.056 -15.365 1.00 57.09 119 ARG A C 1
ATOM 959 O O . ARG A 1 119 ? -1.514 -8.038 -16.577 1.00 57.09 119 ARG A O 1
#

pLDDT: mean 85.53, std 9.2, range [56.12, 96.44]

Sequence (119 aa):
MKRLWKKLKHMKIGLKDLNTYMASYGQKLVPARQEIDGTRDENLPSPNVAFIREGPCLKYENKCSLVIPVTEEVIILAIKSMHVDKSPRIDGFLIEFFIKNWTIVKSDVVKGIQDFLTR

Radius of gyration: 24.61 Å; chains: 1; bounding box: 47×40×70 Å

Secondary structure (DSSP, 8-state):
-HHHHHHHHHHHHHHHHHHHHHHHHHHHHHHHHHHHHHT--TTSPPP-HHHHHHS-PPPHHHHHHTS----HHHHHHHHHTS-TTPPP-TT---HHHHHHTHHHHHHHHHHHHHHHH--